Protein AF-A0A0A9EIF6-F1 (afdb_monomer_lite)

InterPro domains:
  IPR050626 Peptidase M16 [PTHR43690] (1-63)

Secondary structure (DSSP, 8-state):
-HHHHHHHHHHHHHHTT-HHHHHHHHHHHHSPTTSGGGS--S--HHHHHHHHHTT--HHHHHHHH-

Organism: Arundo donax (NCBI:txid35708)

Radius of gyration: 13.31 Å; chains: 1; bounding box: 34×23×31 Å

Sequence (66 aa):
MDCEILAVDSEFNQVLQSDSCRLDQLQSHTCSQGHPLNRFTWGNKKSLVDAMGSGINLREEIYRCT

pLDDT: mean 94.44, std 5.96, range [57.41, 98.44]

Foldseek 3Di:
DVVVLQVLQVVCVVCVPPPVVVVQQVVLCPDDPPPPSVDDDSDHNVNVVVCVVVVDPVVVVVVVVD

Structure (mmCIF, N/CA/C/O backbone):
data_AF-A0A0A9EIF6-F1
#
_entry.id   AF-A0A0A9EIF6-F1
#
loop_
_atom_site.group_PDB
_atom_site.id
_atom_site.type_symbol
_atom_site.label_atom_id
_atom_site.label_alt_id
_atom_site.label_comp_id
_atom_site.label_asym_id
_atom_site.label_entity_id
_atom_site.label_seq_id
_atom_site.pdbx_PDB_ins_code
_atom_site.Cartn_x
_atom_site.Cartn_y
_atom_site.Cartn_z
_atom_site.occupancy
_atom_site.B_iso_or_equiv
_atom_site.auth_seq_id
_atom_site.auth_comp_id
_atom_site.auth_asym_id
_atom_site.auth_atom_id
_atom_site.pdbx_PDB_model_num
ATOM 1 N N . MET A 1 1 ? -13.614 0.158 12.918 1.00 80.06 1 MET A N 1
ATOM 2 C CA . MET A 1 1 ? -12.849 0.326 11.668 1.00 80.06 1 MET A CA 1
ATOM 3 C C . MET A 1 1 ? -11.625 1.187 11.927 1.00 80.06 1 MET A C 1
ATOM 5 O O . MET A 1 1 ? -10.527 0.730 11.667 1.00 80.06 1 MET A O 1
ATOM 9 N N . ASP A 1 2 ? -11.792 2.367 12.528 1.00 85.06 2 ASP A N 1
ATOM 10 C CA . ASP A 1 2 ? -10.686 3.314 12.745 1.00 85.06 2 ASP A CA 1
ATOM 11 C C . ASP A 1 2 ? -9.518 2.751 13.564 1.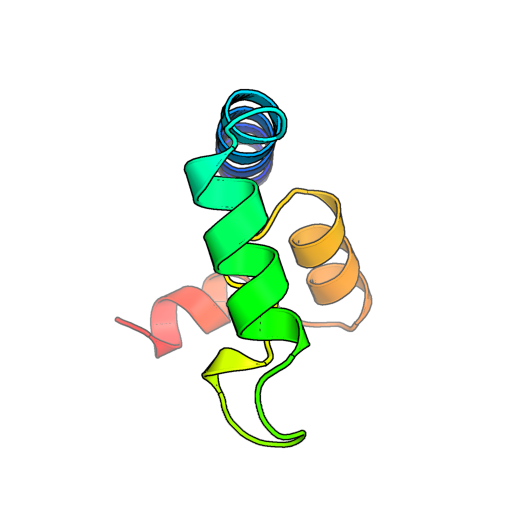00 85.06 2 ASP A C 1
ATOM 13 O O . ASP A 1 2 ? -8.368 2.955 13.189 1.00 85.06 2 ASP A O 1
ATOM 17 N N . CYS A 1 3 ? -9.788 1.986 14.631 1.00 91.81 3 CYS A N 1
ATOM 18 C CA . CYS A 1 3 ? -8.727 1.332 15.407 1.00 91.81 3 CYS A CA 1
ATOM 19 C C . CYS A 1 3 ? -7.886 0.372 14.553 1.00 91.81 3 CYS A C 1
ATOM 21 O O . CYS A 1 3 ? -6.669 0.348 14.688 1.00 91.81 3 CYS A O 1
ATOM 2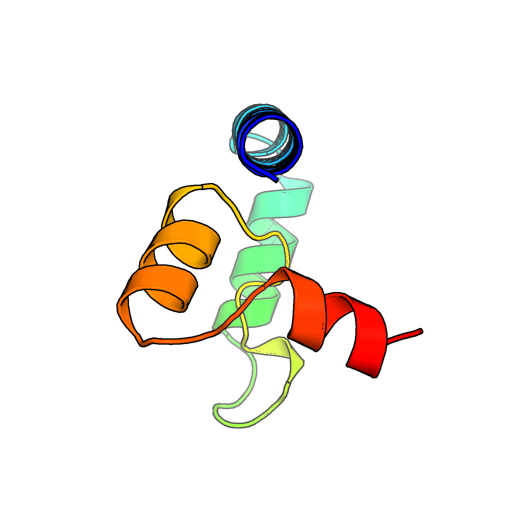3 N N . GLU A 1 4 ? -8.526 -0.367 13.645 1.00 92.50 4 GLU A N 1
ATOM 24 C CA . GLU A 1 4 ? -7.848 -1.329 12.773 1.00 92.50 4 GLU A CA 1
ATOM 25 C C . GLU A 1 4 ? -6.995 -0.618 11.721 1.00 92.50 4 GLU A C 1
ATOM 27 O O . GLU A 1 4 ? -5.870 -1.017 11.449 1.00 92.50 4 GLU A O 1
ATOM 32 N N . ILE A 1 5 ? -7.485 0.506 11.187 1.00 94.88 5 ILE A N 1
ATOM 33 C CA . ILE A 1 5 ? -6.713 1.344 10.259 1.00 94.88 5 ILE A CA 1
ATOM 34 C C . ILE A 1 5 ? -5.443 1.871 10.944 1.00 94.88 5 ILE A C 1
ATOM 36 O O . ILE A 1 5 ? -4.381 1.905 10.325 1.00 94.88 5 ILE A O 1
ATOM 40 N N . LEU A 1 6 ? -5.537 2.274 12.216 1.00 96.81 6 LEU A N 1
ATOM 41 C CA . LEU A 1 6 ? -4.374 2.713 12.993 1.00 96.81 6 LEU A CA 1
ATOM 42 C C . LEU A 1 6 ? -3.410 1.560 13.303 1.00 96.81 6 LEU A C 1
ATOM 44 O O . LEU A 1 6 ? -2.200 1.780 13.288 1.00 96.81 6 LEU A O 1
ATOM 48 N N . ALA A 1 7 ? -3.922 0.355 13.561 1.00 96.69 7 ALA A N 1
ATOM 49 C CA . ALA A 1 7 ? -3.096 -0.831 13.773 1.00 96.69 7 ALA A CA 1
ATOM 50 C C . ALA A 1 7 ? -2.293 -1.182 12.509 1.00 96.69 7 ALA A C 1
ATOM 52 O O . ALA A 1 7 ? -1.067 -1.246 12.576 1.00 96.69 7 ALA A O 1
ATOM 53 N N . VAL A 1 8 ? -2.955 -1.262 11.349 1.00 96.56 8 VAL A N 1
ATOM 54 C CA . VAL A 1 8 ? -2.305 -1.510 10.047 1.00 96.56 8 VAL A CA 1
ATOM 55 C C . VAL A 1 8 ? -1.253 -0.442 9.7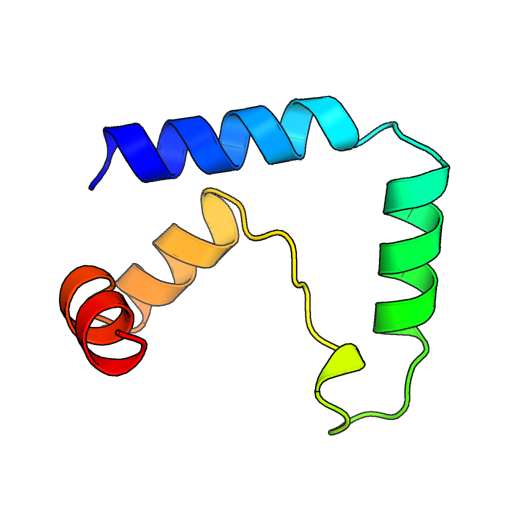33 1.00 96.56 8 VAL A C 1
ATOM 57 O O . VAL A 1 8 ? -0.158 -0.750 9.266 1.00 96.56 8 VAL A O 1
ATOM 60 N N . ASP A 1 9 ? -1.543 0.830 10.016 1.00 97.81 9 ASP A N 1
ATOM 61 C CA . ASP A 1 9 ? -0.563 1.905 9.831 1.00 97.81 9 ASP A CA 1
ATOM 62 C C . ASP A 1 9 ? 0.641 1.764 10.770 1.00 97.81 9 ASP A C 1
ATOM 64 O O . ASP A 1 9 ? 1.777 2.010 10.369 1.00 97.81 9 ASP A O 1
ATOM 68 N N . SER A 1 10 ? 0.417 1.340 12.016 1.00 97.69 10 SER A N 1
ATOM 69 C CA . SER A 1 10 ? 1.499 1.073 12.964 1.00 97.69 10 SER A CA 1
ATOM 70 C C . SER A 1 10 ? 2.396 -0.071 12.489 1.00 97.69 10 SER A C 1
ATOM 72 O O . SER A 1 10 ? 3.617 0.088 12.504 1.00 97.69 10 SER A O 1
ATOM 74 N N . GLU A 1 11 ? 1.817 -1.172 12.007 1.00 97.88 11 GLU A N 1
ATOM 75 C CA . GLU A 1 11 ? 2.561 -2.299 11.429 1.00 97.88 11 GLU A CA 1
ATOM 76 C C . GLU A 1 11 ? 3.402 -1.854 10.230 1.00 97.88 11 GLU A C 1
ATOM 78 O O . GLU A 1 11 ? 4.605 -2.120 10.185 1.00 97.88 11 GLU A O 1
ATOM 83 N N . PHE A 1 12 ? 2.811 -1.085 9.309 1.00 97.88 12 PHE A N 1
ATOM 84 C CA . PHE A 1 12 ? 3.533 -0.525 8.168 1.00 97.88 12 PHE A CA 1
ATOM 85 C C . PHE A 1 12 ? 4.701 0.377 8.600 1.00 97.88 12 PHE A C 1
ATOM 87 O O . PHE A 1 12 ? 5.809 0.275 8.067 1.00 97.88 12 PHE A O 1
ATOM 94 N N . ASN A 1 13 ? 4.488 1.241 9.596 1.00 97.88 13 ASN A N 1
ATOM 95 C CA . ASN A 1 13 ? 5.531 2.129 10.109 1.00 97.88 13 ASN A CA 1
ATOM 96 C C . ASN A 1 13 ? 6.690 1.358 10.764 1.00 97.88 13 ASN A C 1
ATOM 98 O O . ASN A 1 13 ? 7.843 1.771 10.628 1.00 97.88 13 ASN A O 1
ATOM 102 N N . GLN A 1 14 ? 6.415 0.234 11.433 1.00 97.88 14 GLN A N 1
ATOM 103 C CA . GLN A 1 14 ? 7.451 -0.613 12.037 1.00 97.88 14 GLN A CA 1
ATOM 104 C C . GLN A 1 14 ? 8.363 -1.255 10.985 1.00 97.88 14 GLN A C 1
ATOM 106 O O . GLN A 1 14 ? 9.569 -1.369 11.204 1.00 97.88 14 GLN A O 1
ATOM 111 N N . VAL A 1 15 ? 7.816 -1.634 9.828 1.00 96.88 15 VAL A N 1
ATOM 112 C CA . VAL A 1 15 ? 8.582 -2.279 8.747 1.00 96.88 15 VAL A CA 1
ATOM 113 C C . VAL A 1 15 ? 9.153 -1.301 7.719 1.00 96.88 15 VAL A C 1
ATOM 115 O O . VAL A 1 15 ? 9.859 -1.721 6.803 1.00 96.88 15 VAL A O 1
ATOM 118 N N . LEU A 1 16 ? 8.903 0.005 7.856 1.00 96.19 16 LEU A N 1
ATOM 119 C CA . LEU A 1 16 ? 9.288 1.015 6.863 1.00 96.19 16 LEU A CA 1
ATOM 120 C C . LEU A 1 16 ? 10.802 1.042 6.572 1.00 96.19 16 LEU A C 1
ATOM 122 O O . LEU A 1 16 ? 11.224 1.329 5.448 1.00 96.19 16 LEU A O 1
ATOM 126 N N . GLN A 1 17 ? 11.612 0.741 7.591 1.00 97.69 17 GLN A N 1
ATOM 127 C CA . GLN A 1 17 ? 13.077 0.667 7.508 1.00 97.69 17 GLN A CA 1
ATOM 128 C C . GLN A 1 17 ? 13.606 -0.773 7.409 1.00 97.69 17 GLN A C 1
ATOM 130 O O . GLN A 1 17 ? 14.811 -0.985 7.480 1.00 97.69 17 GLN A O 1
ATOM 135 N N . SER A 1 18 ? 12.731 -1.767 7.250 1.00 98.12 18 SER A N 1
ATOM 136 C CA . SER A 1 18 ? 13.148 -3.151 7.029 1.00 98.12 18 SER A CA 1
ATOM 137 C C . SER A 1 18 ? 13.651 -3.324 5.596 1.00 98.12 18 SER A C 1
ATOM 139 O O . SER A 1 18 ? 12.896 -3.126 4.641 1.00 98.12 18 SER A O 1
ATOM 141 N N . ASP A 1 19 ? 14.915 -3.717 5.431 1.00 98.44 19 ASP A N 1
ATOM 142 C CA . ASP A 1 19 ? 15.520 -3.911 4.108 1.00 98.44 19 ASP A CA 1
ATOM 143 C C . ASP A 1 19 ? 14.806 -4.989 3.287 1.00 98.44 19 ASP A C 1
ATOM 145 O O . ASP A 1 19 ? 14.607 -4.808 2.086 1.00 98.44 19 ASP A O 1
ATOM 149 N N . SER A 1 20 ? 14.360 -6.076 3.926 1.00 97.88 20 SER A N 1
ATOM 150 C CA . SER A 1 20 ? 13.605 -7.131 3.242 1.00 97.88 20 SER A CA 1
ATOM 151 C C . SER A 1 20 ? 12.278 -6.602 2.700 1.00 97.88 20 SER A C 1
ATOM 153 O O . SER A 1 20 ? 11.998 -6.745 1.514 1.00 97.88 20 SER A O 1
ATOM 155 N N . CYS A 1 21 ? 11.505 -5.888 3.522 1.00 97.31 21 CYS A N 1
ATOM 156 C CA . CYS A 1 21 ? 10.220 -5.327 3.099 1.00 97.31 21 CYS A CA 1
ATOM 157 C C . CYS A 1 21 ? 10.390 -4.259 2.009 1.00 97.31 21 CYS A C 1
ATOM 159 O O . CYS A 1 21 ? 9.576 -4.166 1.087 1.00 97.31 21 CYS A O 1
ATOM 161 N N . ARG A 1 22 ? 11.464 -3.463 2.076 1.00 97.69 22 ARG A N 1
ATOM 162 C CA . ARG A 1 22 ? 11.812 -2.493 1.028 1.00 97.69 22 ARG A CA 1
ATOM 163 C C . ARG A 1 22 ? 12.172 -3.187 -0.285 1.00 97.69 22 ARG A C 1
ATOM 165 O O . ARG A 1 22 ? 11.757 -2.711 -1.343 1.00 97.69 22 ARG A O 1
ATOM 172 N N . LEU A 1 23 ? 12.909 -4.296 -0.227 1.00 98.00 23 LEU A N 1
ATOM 173 C CA . LEU A 1 23 ? 13.254 -5.096 -1.401 1.00 98.00 23 LEU A CA 1
ATOM 174 C C . LEU A 1 23 ? 12.008 -5.729 -2.035 1.00 98.00 23 LEU A C 1
ATOM 176 O O . LEU A 1 23 ? 11.830 -5.610 -3.246 1.00 98.00 23 LEU A O 1
ATOM 180 N N . ASP A 1 24 ? 11.111 -6.300 -1.231 1.00 96.56 24 ASP A N 1
ATOM 181 C CA . ASP A 1 24 ? 9.845 -6.875 -1.707 1.00 96.56 24 ASP A CA 1
ATOM 182 C C . ASP A 1 24 ? 8.971 -5.820 -2.403 1.00 96.56 24 ASP A C 1
ATOM 184 O O . ASP A 1 24 ? 8.396 -6.061 -3.473 1.00 96.56 24 ASP A O 1
ATOM 188 N N . GLN A 1 25 ? 8.907 -4.609 -1.839 1.00 97.25 25 GLN A N 1
ATOM 189 C CA . GLN A 1 25 ? 8.159 -3.505 -2.437 1.00 97.25 25 GLN A CA 1
ATOM 190 C C . GLN A 1 25 ? 8.808 -3.001 -3.736 1.00 97.25 25 GLN A C 1
ATOM 192 O O . GLN A 1 25 ? 8.096 -2.644 -4.680 1.00 97.25 25 GLN A O 1
ATOM 197 N N . LEU A 1 26 ? 10.142 -2.986 -3.817 1.00 97.25 26 LEU A N 1
ATOM 198 C CA . LEU A 1 26 ? 10.871 -2.639 -5.039 1.00 97.25 26 LEU A CA 1
ATOM 199 C C . LEU A 1 26 ? 10.650 -3.688 -6.138 1.00 97.25 26 LEU A C 1
ATOM 201 O O . LEU A 1 26 ? 10.384 -3.330 -7.288 1.00 97.25 26 LEU A O 1
ATOM 205 N N . GLN A 1 27 ? 10.702 -4.976 -5.790 1.00 96.62 27 GLN A N 1
ATOM 206 C CA . GLN A 1 27 ? 10.384 -6.073 -6.706 1.00 96.62 27 GLN A CA 1
ATOM 207 C C . GLN A 1 27 ? 8.945 -5.956 -7.222 1.00 96.62 27 GLN A C 1
ATOM 209 O O . GLN A 1 27 ? 8.704 -6.063 -8.424 1.00 96.62 27 GLN A O 1
ATOM 214 N N . SER A 1 28 ? 7.997 -5.675 -6.329 1.00 97.12 28 SER A N 1
ATOM 215 C CA . SER A 1 28 ? 6.605 -5.411 -6.695 1.00 97.12 28 SER A CA 1
ATOM 216 C C . SER A 1 28 ? 6.519 -4.264 -7.707 1.00 97.12 28 SER A C 1
ATOM 218 O O . SER A 1 28 ? 6.034 -4.446 -8.823 1.00 97.12 28 SER A O 1
ATOM 220 N N . HIS A 1 29 ? 7.106 -3.107 -7.395 1.00 96.56 29 HIS A N 1
ATOM 221 C CA . HIS A 1 29 ? 7.047 -1.920 -8.254 1.00 96.56 29 HIS A CA 1
ATOM 222 C C . HIS A 1 29 ? 7.719 -2.092 -9.629 1.00 96.56 29 HIS A C 1
ATOM 224 O O . HIS A 1 29 ? 7.303 -1.458 -10.598 1.00 96.56 29 HIS A O 1
ATOM 230 N N . THR A 1 30 ? 8.728 -2.958 -9.732 1.00 96.69 30 THR A N 1
ATOM 231 C CA . THR A 1 30 ? 9.432 -3.256 -10.994 1.00 96.69 30 THR A CA 1
ATOM 232 C C . THR A 1 30 ? 8.784 -4.379 -11.809 1.00 96.69 30 THR A C 1
ATOM 234 O O . THR A 1 30 ? 9.176 -4.613 -12.953 1.00 96.69 30 THR A O 1
ATOM 237 N N . CYS A 1 31 ? 7.772 -5.058 -11.259 1.00 96.75 31 CYS A N 1
ATOM 238 C CA . CYS A 1 31 ? 6.978 -6.042 -11.986 1.00 96.75 31 CYS A CA 1
ATOM 239 C C . CYS A 1 31 ? 6.208 -5.392 -13.154 1.00 96.75 31 CYS A C 1
ATOM 241 O O . CYS A 1 31 ? 5.946 -4.189 -13.158 1.00 96.75 31 CYS A O 1
ATOM 243 N N . SER A 1 32 ? 5.821 -6.188 -14.153 1.00 96.94 32 SER A N 1
ATOM 244 C CA . SER A 1 32 ? 5.088 -5.701 -15.325 1.00 96.94 32 SER A CA 1
ATOM 245 C C . SER A 1 32 ? 3.804 -4.967 -14.933 1.00 96.94 32 SER A C 1
ATOM 247 O O . SER A 1 32 ? 3.011 -5.456 -14.124 1.00 96.94 32 SER A O 1
ATOM 249 N N . GLN A 1 33 ? 3.566 -3.812 -15.559 1.00 94.62 33 GLN A N 1
ATOM 250 C CA . GLN A 1 33 ? 2.319 -3.070 -15.382 1.00 94.62 33 GLN A CA 1
ATOM 251 C C . GLN A 1 33 ? 1.119 -3.958 -15.742 1.00 94.62 33 GLN A C 1
ATOM 253 O O . GLN A 1 33 ? 1.124 -4.652 -16.756 1.00 94.62 33 GLN A O 1
ATOM 258 N N . GLY A 1 34 ? 0.100 -3.957 -14.881 1.00 93.44 34 GLY A N 1
ATOM 259 C CA . GLY A 1 34 ? -1.083 -4.815 -15.010 1.00 93.44 34 GLY A CA 1
ATOM 260 C C . GLY A 1 34 ? -0.971 -6.169 -14.301 1.00 93.44 34 GLY A C 1
ATOM 261 O O . GLY A 1 34 ? -2.001 -6.776 -14.010 1.00 93.44 34 GLY A O 1
ATOM 262 N N . HIS A 1 35 ? 0.233 -6.622 -13.937 1.00 95.69 35 HIS A N 1
ATOM 263 C CA . HIS A 1 35 ? 0.379 -7.804 -13.091 1.00 95.69 35 HIS A CA 1
ATOM 264 C C . HIS A 1 35 ? -0.048 -7.479 -11.642 1.00 95.69 35 HIS A C 1
ATOM 266 O O . HIS A 1 35 ? 0.340 -6.429 -11.125 1.00 95.69 35 HIS A O 1
ATOM 272 N N . PRO A 1 36 ? -0.800 -8.350 -10.935 1.00 94.31 36 PRO A N 1
ATOM 273 C CA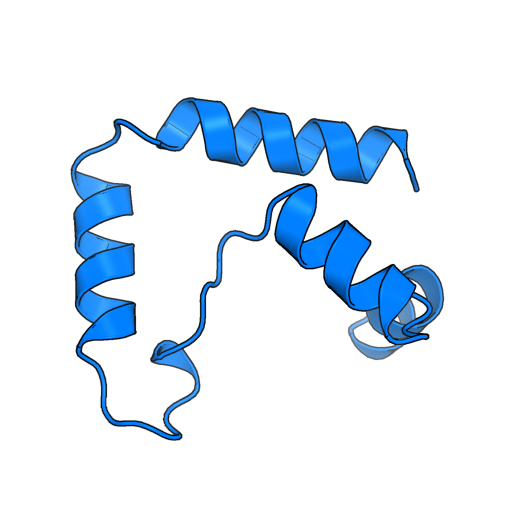 . PRO A 1 36 ? -1.267 -8.074 -9.569 1.00 94.31 36 PRO A CA 1
ATOM 274 C C . PRO A 1 36 ? -0.151 -7.753 -8.567 1.00 94.31 36 PRO A C 1
ATOM 276 O O . PRO A 1 36 ? -0.354 -6.937 -7.671 1.00 94.31 36 PRO A O 1
ATOM 279 N N . LEU A 1 37 ? 1.036 -8.341 -8.757 1.00 95.25 37 LEU A N 1
ATOM 280 C CA . LEU A 1 37 ? 2.227 -8.073 -7.941 1.00 95.25 37 LEU A CA 1
ATOM 281 C C . LEU A 1 37 ? 2.724 -6.623 -8.052 1.00 95.25 37 LEU A C 1
ATOM 283 O O . LEU A 1 37 ? 3.430 -6.170 -7.169 1.00 95.25 37 LEU A O 1
ATOM 287 N N . ASN A 1 38 ? 2.351 -5.865 -9.088 1.00 97.06 38 ASN A N 1
ATOM 288 C CA . ASN A 1 38 ? 2.777 -4.469 -9.224 1.00 97.06 38 ASN A CA 1
ATOM 289 C C . ASN A 1 38 ? 2.112 -3.504 -8.220 1.00 97.06 38 ASN A C 1
ATOM 291 O O . ASN A 1 38 ? 2.414 -2.312 -8.191 1.00 97.06 38 ASN A O 1
ATOM 295 N N . ARG A 1 39 ? 1.202 -4.007 -7.382 1.00 95.19 39 ARG A N 1
ATOM 296 C CA . ARG A 1 39 ? 0.455 -3.222 -6.396 1.00 95.19 39 ARG A CA 1
ATOM 297 C C . ARG A 1 39 ? 1.242 -3.043 -5.099 1.00 95.19 39 ARG A C 1
ATOM 299 O O . ARG A 1 39 ? 2.117 -3.828 -4.756 1.00 95.19 39 ARG A O 1
ATOM 306 N N . PHE A 1 40 ? 0.877 -2.012 -4.346 1.00 95.56 40 PHE A N 1
ATOM 307 C CA . PHE A 1 40 ? 1.276 -1.874 -2.949 1.00 95.56 40 PHE A CA 1
ATOM 308 C C . PHE A 1 40 ? 0.423 -2.818 -2.092 1.00 95.56 40 PHE A C 1
ATOM 310 O O . PHE A 1 40 ? -0.792 -2.636 -2.014 1.00 95.56 40 PHE A O 1
ATOM 317 N N . THR A 1 41 ? 1.040 -3.843 -1.503 1.00 92.62 41 THR A N 1
ATOM 318 C CA . THR A 1 41 ? 0.329 -4.949 -0.832 1.00 92.62 41 THR A CA 1
ATOM 319 C C . THR A 1 41 ? 0.245 -4.819 0.683 1.00 92.62 41 THR A C 1
ATOM 321 O O . THR A 1 41 ? -0.622 -5.447 1.277 1.00 92.62 41 THR A O 1
ATOM 324 N N . TRP A 1 42 ? 1.093 -3.998 1.307 1.00 94.62 42 TRP A N 1
ATOM 325 C CA . TRP A 1 42 ? 1.039 -3.760 2.753 1.00 94.62 42 TRP A CA 1
ATOM 326 C C . TRP A 1 42 ? -0.264 -3.080 3.173 1.00 94.62 42 TRP A C 1
ATOM 328 O O . TRP A 1 42 ? -0.942 -3.523 4.093 1.00 94.62 42 TRP A O 1
ATOM 338 N N . GLY A 1 43 ? -0.624 -1.999 2.480 1.00 95.06 43 GLY A N 1
ATOM 339 C CA . GLY A 1 43 ? -1.625 -1.071 2.988 1.00 95.06 43 GLY A CA 1
ATOM 340 C C . GLY A 1 43 ? -1.065 -0.187 4.107 1.00 95.06 43 GLY A C 1
ATOM 341 O O . GLY A 1 43 ? -0.017 -0.451 4.690 1.00 95.06 43 GLY A O 1
ATOM 342 N N . ASN A 1 44 ? -1.731 0.935 4.343 1.00 97.19 44 ASN A N 1
ATOM 343 C CA . ASN A 1 44 ? -1.478 1.852 5.451 1.00 97.19 44 ASN A CA 1
ATOM 344 C C . ASN A 1 44 ? -2.686 2.783 5.616 1.00 97.19 44 ASN A C 1
ATOM 346 O O . ASN A 1 44 ? -3.664 2.701 4.858 1.00 97.19 44 ASN A O 1
ATOM 350 N N . LYS A 1 45 ? -2.622 3.712 6.574 1.00 96.94 45 LYS A N 1
ATOM 351 C CA . LYS A 1 45 ? -3.710 4.668 6.791 1.00 96.94 45 LYS A CA 1
ATOM 352 C C . LYS A 1 45 ? -4.026 5.462 5.531 1.00 96.94 45 LYS A C 1
ATOM 354 O O . LYS A 1 45 ? -5.198 5.637 5.217 1.00 96.94 45 LYS A O 1
ATOM 359 N N . LYS A 1 46 ? -3.004 5.921 4.801 1.00 97.06 46 LYS A N 1
ATOM 360 C CA . LYS A 1 46 ? -3.202 6.709 3.581 1.00 97.06 46 LYS A CA 1
ATOM 361 C C . LYS A 1 46 ? -3.967 5.909 2.529 1.00 97.06 46 LYS A C 1
ATOM 363 O O . LYS A 1 46 ? -5.003 6.372 2.079 1.00 97.06 46 LYS A O 1
ATOM 368 N N . SER A 1 47 ? -3.520 4.702 2.184 1.00 96.50 47 SER A N 1
ATOM 369 C CA . SER A 1 47 ? -4.176 3.900 1.145 1.00 96.50 47 SER A CA 1
ATOM 370 C C . SER A 1 47 ? -5.619 3.538 1.508 1.00 96.50 47 SER A C 1
ATOM 372 O O . SER A 1 47 ? -6.482 3.517 0.635 1.00 96.50 47 SER A O 1
ATOM 374 N N . LEU A 1 48 ? -5.893 3.272 2.790 1.00 95.69 48 LEU A N 1
ATOM 375 C CA . LEU A 1 48 ? -7.235 2.930 3.267 1.00 95.69 48 LEU A CA 1
ATOM 376 C C . LEU A 1 48 ? -8.156 4.158 3.336 1.00 95.69 48 LEU A C 1
ATOM 378 O O . LEU A 1 48 ? -9.321 4.068 2.955 1.00 95.69 48 LEU A O 1
ATOM 382 N N . VAL A 1 49 ? -7.647 5.314 3.772 1.00 95.56 49 VAL A N 1
ATOM 383 C CA . VAL A 1 49 ? -8.404 6.577 3.785 1.00 95.56 49 VAL A CA 1
ATOM 384 C C . VAL A 1 49 ? -8.667 7.083 2.371 1.00 95.56 49 VAL A C 1
ATOM 386 O O . VAL A 1 49 ? -9.788 7.495 2.087 1.00 95.56 49 VAL A O 1
ATOM 389 N N . ASP A 1 50 ? -7.687 6.990 1.474 1.00 96.25 50 ASP A N 1
ATOM 390 C CA . ASP A 1 50 ? -7.849 7.359 0.067 1.00 96.25 50 ASP A CA 1
ATOM 391 C C . ASP A 1 50 ? -8.917 6.473 -0.607 1.00 96.25 50 ASP A C 1
ATOM 393 O O . ASP A 1 50 ? -9.755 6.977 -1.357 1.00 96.25 50 ASP A O 1
ATOM 397 N N . ALA A 1 51 ? -8.957 5.172 -0.287 1.00 94.31 51 ALA A N 1
ATOM 398 C CA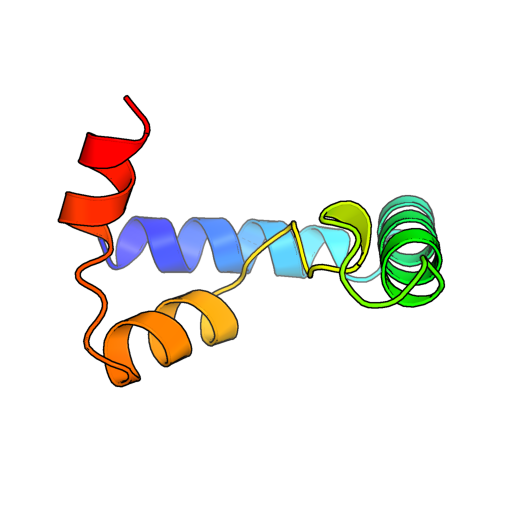 . ALA A 1 51 ? -10.011 4.261 -0.743 1.00 94.31 51 ALA A CA 1
ATOM 399 C C . ALA A 1 51 ? -11.400 4.646 -0.200 1.00 94.31 51 ALA A C 1
ATOM 401 O O . ALA A 1 51 ? -12.375 4.679 -0.948 1.00 94.31 51 ALA A O 1
ATOM 402 N N . MET A 1 52 ? -11.512 5.002 1.083 1.00 93.56 52 MET A N 1
ATOM 403 C CA . MET A 1 52 ? -12.780 5.513 1.627 1.00 93.56 52 MET A CA 1
ATOM 404 C C . MET A 1 52 ? -13.198 6.830 0.960 1.00 93.56 52 MET A C 1
ATOM 406 O O . MET A 1 52 ? -14.377 7.028 0.667 1.00 93.56 52 MET A O 1
ATOM 410 N N . GLY A 1 53 ? -12.237 7.713 0.672 1.00 94.62 53 GLY A N 1
ATOM 411 C CA . GLY A 1 53 ? -12.463 8.980 -0.024 1.00 94.62 53 GLY A CA 1
ATOM 412 C C . GLY A 1 53 ? -12.948 8.812 -1.467 1.00 94.62 53 GLY A C 1
ATOM 413 O O . GLY A 1 53 ? -13.659 9.680 -1.970 1.00 94.62 53 GLY A O 1
ATOM 414 N N . SER A 1 54 ? -12.629 7.689 -2.117 1.00 95.62 54 SER A N 1
ATOM 415 C CA . SER A 1 54 ? -13.156 7.331 -3.441 1.00 95.62 54 SER A CA 1
ATOM 416 C C . SER A 1 54 ? -14.514 6.616 -3.396 1.00 95.62 54 SER A C 1
ATOM 418 O O . SER A 1 54 ? -15.027 6.209 -4.438 1.00 95.62 54 SER A O 1
ATOM 420 N N . GLY A 1 55 ? -15.128 6.506 -2.212 1.00 94.75 55 GLY A N 1
ATOM 421 C CA . GLY A 1 55 ? -16.462 5.935 -2.018 1.00 94.75 55 GLY A CA 1
ATOM 422 C C . GLY A 1 55 ? -16.478 4.434 -1.725 1.00 94.75 55 GLY A C 1
ATOM 423 O O . GLY A 1 55 ? -17.553 3.837 -1.711 1.00 94.75 55 GLY A O 1
ATOM 424 N N . ILE A 1 56 ? -15.321 3.810 -1.480 1.00 94.38 56 ILE A N 1
ATOM 425 C CA . ILE A 1 56 ? -15.250 2.389 -1.124 1.00 94.38 56 ILE A CA 1
ATOM 426 C C . ILE A 1 56 ? -15.672 2.200 0.337 1.00 94.38 56 ILE A C 1
ATOM 428 O O . ILE A 1 56 ? -15.054 2.736 1.260 1.00 94.38 56 ILE A O 1
ATOM 432 N N . ASN A 1 57 ? -16.691 1.370 0.564 1.00 94.19 57 ASN A N 1
ATOM 433 C CA . ASN A 1 57 ? -17.040 0.905 1.902 1.00 94.19 57 ASN A CA 1
ATOM 434 C C . ASN A 1 57 ? -16.131 -0.268 2.293 1.00 94.19 57 ASN A C 1
ATOM 436 O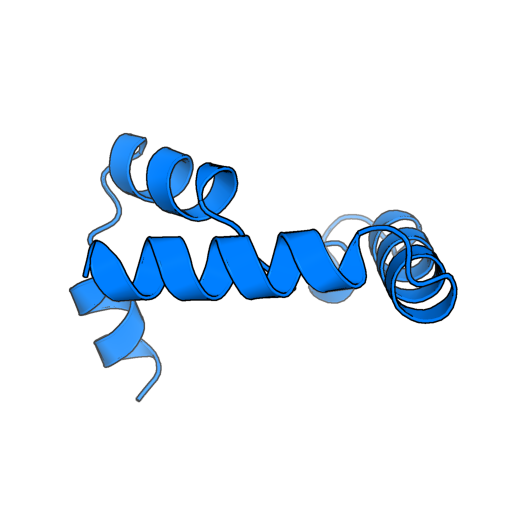 O . ASN A 1 57 ? -16.402 -1.421 1.962 1.00 94.19 57 ASN A O 1
ATOM 440 N N . LEU A 1 58 ? -15.057 0.028 3.032 1.00 91.88 58 LEU A N 1
ATOM 441 C CA . LEU A 1 58 ? -14.065 -0.977 3.432 1.00 91.88 58 LEU A CA 1
ATOM 442 C C . LEU A 1 58 ? -14.680 -2.191 4.145 1.00 91.88 58 LEU A C 1
ATOM 444 O O . LEU A 1 58 ? -14.198 -3.307 3.980 1.00 91.88 58 LEU A O 1
ATOM 448 N N . ARG A 1 59 ? -15.740 -1.997 4.941 1.00 91.81 59 ARG A N 1
ATOM 449 C CA . ARG A 1 59 ? -16.371 -3.101 5.676 1.00 91.81 59 ARG A CA 1
ATOM 450 C C . ARG A 1 59 ? -17.061 -4.081 4.729 1.00 91.81 59 ARG A C 1
ATOM 452 O O . ARG A 1 59 ? -16.964 -5.285 4.936 1.00 91.81 59 ARG A O 1
ATOM 459 N N . GLU A 1 60 ? -17.749 -3.574 3.711 1.00 94.81 60 GLU A N 1
ATOM 460 C CA . GLU A 1 60 ? -18.381 -4.416 2.689 1.00 94.81 60 GLU A CA 1
ATOM 461 C C . GLU A 1 60 ? -17.340 -5.156 1.850 1.00 94.81 60 GLU A C 1
ATOM 463 O O . GLU A 1 60 ? -17.516 -6.340 1.578 1.00 94.81 60 GLU A O 1
ATOM 468 N N . GLU A 1 61 ? -16.235 -4.497 1.495 1.00 92.94 61 GLU A N 1
ATOM 469 C CA . GLU A 1 61 ? -15.150 -5.134 0.738 1.00 92.94 61 GLU A CA 1
ATOM 470 C C . GLU A 1 61 ? -14.472 -6.269 1.513 1.00 92.94 61 GLU A C 1
ATOM 472 O O . GLU A 1 61 ? -14.157 -7.306 0.930 1.00 92.94 61 GLU A O 1
ATOM 477 N N . ILE A 1 62 ? -14.318 -6.134 2.835 1.00 91.69 62 ILE A N 1
ATOM 478 C CA . ILE A 1 62 ? -13.832 -7.236 3.677 1.00 91.69 62 ILE A CA 1
ATOM 479 C C . ILE A 1 62 ? -14.805 -8.419 3.616 1.00 91.69 62 ILE A C 1
ATOM 481 O O . ILE A 1 62 ? -14.366 -9.543 3.396 1.00 91.69 62 ILE A O 1
ATOM 485 N N . TYR A 1 63 ? -16.116 -8.172 3.732 1.00 93.19 63 TYR A N 1
ATOM 486 C CA . TYR A 1 63 ? -17.122 -9.238 3.637 1.00 93.19 63 TYR A CA 1
ATOM 487 C C . TYR A 1 63 ? -17.203 -9.894 2.254 1.00 93.19 63 TYR A C 1
ATOM 489 O O . TYR A 1 63 ? -17.647 -11.029 2.160 1.00 93.19 63 TYR A O 1
ATOM 497 N N . ARG A 1 64 ? -16.787 -9.219 1.175 1.00 92.44 64 ARG A N 1
ATOM 498 C CA . ARG A 1 64 ? -16.687 -9.841 -0.160 1.00 92.44 64 ARG A CA 1
ATOM 499 C C . ARG A 1 64 ? -15.519 -10.818 -0.273 1.00 92.44 64 ARG A C 1
ATOM 501 O O . ARG A 1 64 ? -15.542 -11.680 -1.147 1.00 92.44 64 ARG A O 1
ATOM 508 N N . CYS A 1 65 ? -14.496 -10.651 0.562 1.00 75.50 65 CYS A N 1
ATOM 509 C CA . CYS A 1 65 ? -13.288 -11.472 0.547 1.00 75.50 65 CYS A CA 1
ATOM 510 C C . CYS A 1 65 ? -13.362 -12.695 1.481 1.00 75.50 65 CYS A C 1
ATOM 512 O O . CYS A 1 65 ? -12.475 -13.545 1.407 1.00 75.50 65 CYS A O 1
ATOM 514 N N . THR A 1 66 ? -14.376 -12.774 2.349 1.00 57.41 66 THR A N 1
ATOM 515 C CA . THR A 1 66 ? -14.625 -13.872 3.307 1.00 57.41 66 THR A CA 1
ATOM 516 C C . THR A 1 66 ? -15.856 -14.673 2.934 1.00 57.41 66 THR A C 1
ATOM 518 O O . THR A 1 66 ? -15.773 -15.919 2.954 1.00 57.41 66 THR A O 1
#